Protein AF-A0A1J5S911-F1 (afdb_monomer_lite)

pLDDT: mean 72.94, std 22.31, range [30.03, 94.62]

Organism: NCBI:txid410659

Secondary structure (DSSP, 8-state):
--S------TTB-TTSSPBP-TT----HHHHHHHHHHHHHHHHHHHHHS--TT----HHHHHHHHHHHHTTTSPPP------------------------

Structure (mmCIF, N/CA/C/O backbone):
data_AF-A0A1J5S911-F1
#
_entry.id   AF-A0A1J5S911-F1
#
loop_
_atom_site.group_PDB
_atom_site.id
_atom_site.type_symbol
_atom_site.label_atom_id
_atom_site.label_alt_id
_atom_site.label_comp_id
_atom_site.label_asym_id
_atom_site.label_entity_id
_atom_site.label_seq_id
_atom_site.pdbx_PDB_ins_code
_atom_site.Cartn_x
_atom_site.Cartn_y
_atom_site.Cartn_z
_atom_site.occupancy
_atom_site.B_iso_or_equiv
_atom_site.auth_seq_id
_atom_site.auth_comp_id
_atom_site.auth_asym_id
_atom_site.auth_atom_id
_atom_site.pdbx_PDB_model_num
ATOM 1 N N . MET A 1 1 ? -32.330 18.635 7.154 1.00 39.34 1 MET A N 1
ATOM 2 C CA . MET A 1 1 ? -32.165 17.173 7.000 1.00 39.34 1 MET A CA 1
ATOM 3 C C . MET A 1 1 ? -31.195 16.938 5.849 1.00 39.34 1 MET A C 1
ATOM 5 O O . MET A 1 1 ? -31.532 17.288 4.724 1.00 39.34 1 MET A O 1
ATOM 9 N N . SER A 1 2 ? -29.969 16.483 6.135 1.00 47.09 2 SER A N 1
ATOM 10 C CA . SER A 1 2 ? -28.947 16.222 5.106 1.00 47.09 2 SER A CA 1
ATOM 11 C C . SER A 1 2 ? -29.377 15.040 4.231 1.00 47.09 2 SER A C 1
ATOM 13 O O . SER A 1 2 ? -29.787 14.012 4.761 1.00 47.09 2 SER A O 1
ATOM 15 N N . LYS A 1 3 ? -29.310 15.196 2.902 1.00 55.94 3 LYS A N 1
ATOM 16 C CA . LYS A 1 3 ? -29.704 14.175 1.910 1.00 55.94 3 LYS A CA 1
ATOM 17 C C . LYS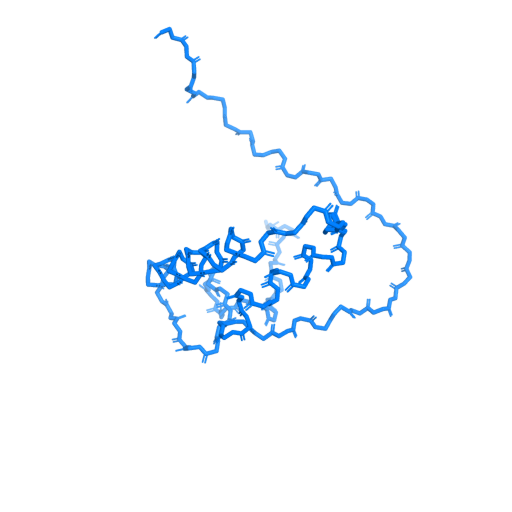 A 1 3 ? -28.665 13.062 1.714 1.00 55.94 3 LYS A C 1
ATOM 19 O O . LYS A 1 3 ? -28.903 12.153 0.928 1.00 55.94 3 LYS A O 1
ATOM 24 N N . TYR A 1 4 ? -27.546 13.129 2.428 1.00 58.78 4 TYR A N 1
ATOM 25 C CA . TYR A 1 4 ? -26.463 12.154 2.372 1.00 58.78 4 TYR A CA 1
ATOM 26 C C . TYR A 1 4 ? -26.381 11.443 3.722 1.00 58.78 4 TYR A C 1
ATOM 28 O O . TYR A 1 4 ? -25.621 11.843 4.600 1.00 58.78 4 TYR A O 1
ATOM 36 N N . GLN A 1 5 ? -27.229 10.435 3.918 1.00 52.03 5 GLN A N 1
ATOM 37 C CA . GLN A 1 5 ? -26.980 9.434 4.951 1.00 52.03 5 GLN A CA 1
ATOM 38 C C . GLN A 1 5 ? -26.041 8.407 4.326 1.00 52.03 5 GLN A C 1
ATOM 40 O O . GLN A 1 5 ? -26.405 7.767 3.341 1.00 52.03 5 GLN A O 1
ATOM 45 N N . PHE A 1 6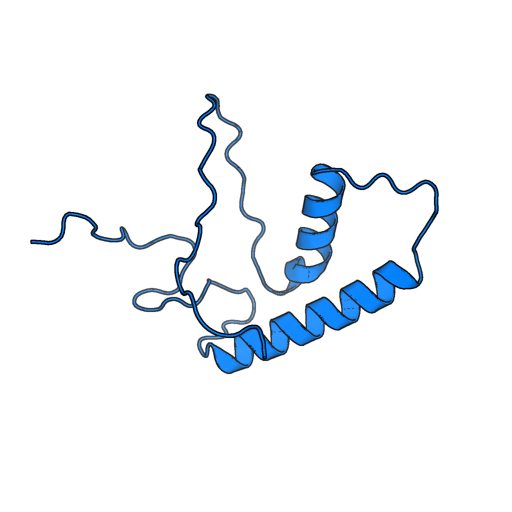 ? -24.821 8.294 4.853 1.00 54.19 6 PHE A N 1
ATOM 46 C CA . PHE A 1 6 ? -23.967 7.153 4.551 1.00 54.19 6 PHE A CA 1
ATOM 47 C C . PHE A 1 6 ? -24.700 5.915 5.069 1.00 54.19 6 PHE A C 1
ATOM 49 O O . PHE A 1 6 ? -24.752 5.680 6.273 1.00 54.19 6 PHE A O 1
ATOM 56 N N . THR A 1 7 ? -25.332 5.161 4.168 1.00 55.44 7 THR A N 1
ATOM 57 C CA . THR A 1 7 ? -25.682 3.762 4.429 1.00 55.44 7 THR A CA 1
ATOM 58 C C . THR A 1 7 ? -24.426 3.106 4.980 1.00 55.44 7 THR A C 1
ATOM 60 O O . THR A 1 7 ? -23.378 3.272 4.354 1.00 55.44 7 THR A O 1
ATOM 63 N N . GLU A 1 8 ? -24.519 2.440 6.137 1.00 56.59 8 GLU A N 1
ATOM 64 C CA . GLU A 1 8 ? -23.404 1.708 6.747 1.00 56.59 8 GLU A CA 1
ATOM 65 C C . GLU A 1 8 ? -22.658 0.947 5.653 1.00 56.59 8 GLU A C 1
ATOM 67 O O . GLU A 1 8 ? -23.172 0.006 5.051 1.00 56.59 8 GLU A O 1
ATOM 72 N N . SER A 1 9 ? -21.485 1.448 5.287 1.00 62.22 9 SER A N 1
ATOM 73 C CA . SER A 1 9 ? -20.751 0.896 4.165 1.00 62.22 9 SER A CA 1
ATOM 74 C C . SER A 1 9 ? -20.108 -0.395 4.636 1.00 62.22 9 SER A C 1
ATOM 76 O O . SER A 1 9 ? -19.407 -0.398 5.650 1.00 62.22 9 SER A O 1
ATOM 78 N N . ASP A 1 10 ? -20.242 -1.468 3.863 1.00 73.75 10 ASP A N 1
ATOM 79 C CA . ASP A 1 1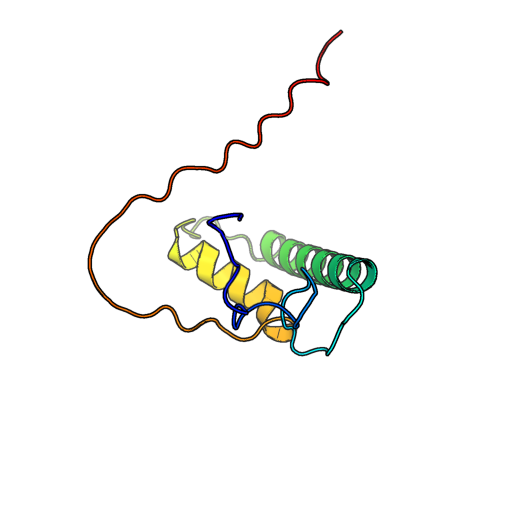0 ? -19.654 -2.766 4.206 1.00 73.75 10 ASP A CA 1
ATOM 80 C C . ASP A 1 10 ? -18.117 -2.748 4.318 1.00 73.75 10 ASP A C 1
ATOM 82 O O . ASP A 1 10 ? -17.525 -3.739 4.749 1.00 73.75 10 ASP A O 1
ATOM 86 N N . ILE A 1 11 ? -17.485 -1.627 3.961 1.00 79.44 11 ILE A N 1
ATOM 87 C CA . ILE A 1 11 ? -16.044 -1.418 3.839 1.00 79.44 11 ILE A CA 1
ATOM 88 C C . ILE A 1 11 ? -15.436 -0.764 5.093 1.00 79.44 11 ILE A C 1
ATOM 90 O O . ILE A 1 11 ? -14.275 -1.032 5.390 1.00 79.44 11 ILE A O 1
ATOM 94 N N . TYR A 1 12 ? -16.197 0.028 5.857 1.00 84.38 12 TYR A N 1
ATOM 95 C CA . TYR A 1 12 ? -15.718 0.730 7.060 1.00 84.38 12 TYR A CA 1
ATOM 96 C C . TYR A 1 12 ? -16.271 0.096 8.344 1.00 84.38 12 TYR A C 1
ATOM 98 O O . TYR A 1 12 ? -17.332 -0.534 8.338 1.00 84.38 12 TYR A O 1
ATOM 106 N N . LEU A 1 13 ? -15.531 0.214 9.447 1.00 81.88 13 LEU A N 1
ATOM 107 C CA . LEU A 1 13 ? -16.007 -0.158 10.777 1.00 81.88 13 LEU A CA 1
ATOM 108 C C . LEU A 1 13 ? -17.156 0.785 11.192 1.00 81.88 13 LEU A C 1
ATOM 110 O O . LEU A 1 13 ? -17.098 1.985 10.910 1.00 81.88 13 LEU A O 1
ATOM 114 N N . PRO A 1 14 ? -18.212 0.268 11.843 1.00 81.19 14 PRO A N 1
ATOM 115 C CA . PRO A 1 14 ? -19.418 1.041 12.128 1.00 81.19 14 PRO A CA 1
ATOM 116 C C . PRO A 1 14 ? -19.107 2.261 13.000 1.00 81.19 14 PRO A C 1
ATOM 118 O O . PRO A 1 14 ? -18.465 2.147 14.040 1.00 81.19 14 PRO A O 1
ATOM 121 N N . GLY A 1 15 ? -19.579 3.435 12.573 1.00 80.12 15 GLY A N 1
ATOM 122 C CA . GLY A 1 15 ? -19.377 4.691 13.302 1.00 80.12 15 GLY A CA 1
ATOM 123 C C . GLY A 1 15 ? -17.959 5.263 13.223 1.00 80.12 15 GLY A C 1
ATOM 124 O O . GLY A 1 15 ? -17.657 6.203 13.955 1.00 80.12 15 GLY A O 1
ATOM 125 N N . THR A 1 16 ? -17.102 4.728 12.349 1.00 81.06 16 THR A N 1
ATOM 126 C CA . THR A 1 16 ? -15.735 5.219 12.139 1.00 81.06 16 THR A CA 1
ATOM 127 C C . THR A 1 16 ? -15.426 5.361 10.651 1.00 81.06 16 THR A C 1
ATOM 129 O O . THR A 1 16 ? -16.033 4.690 9.818 1.00 81.06 16 THR A O 1
ATOM 132 N N . ASP A 1 17 ? -14.412 6.159 10.332 1.00 82.00 17 ASP A N 1
ATOM 133 C CA . ASP A 1 17 ? -13.846 6.250 8.980 1.00 82.00 17 ASP A CA 1
ATOM 134 C C . ASP A 1 17 ? -12.720 5.218 8.749 1.00 82.00 17 ASP A C 1
ATOM 136 O O . ASP A 1 17 ? -11.925 5.336 7.817 1.00 82.00 17 ASP A O 1
ATOM 140 N N . ILE A 1 18 ? -12.622 4.201 9.613 1.00 84.56 18 ILE A N 1
ATOM 141 C CA . ILE A 1 18 ? -11.542 3.211 9.592 1.00 84.56 18 ILE A CA 1
ATOM 142 C C . ILE A 1 18 ? -11.971 2.019 8.737 1.00 84.56 18 ILE A C 1
ATOM 144 O O . ILE A 1 18 ? -13.012 1.409 9.008 1.00 84.56 18 ILE A O 1
ATOM 148 N N . PRO A 1 19 ? -11.208 1.651 7.693 1.00 84.75 19 PRO A N 1
ATOM 149 C CA . PRO A 1 19 ? -11.555 0.520 6.851 1.00 84.75 19 PRO A CA 1
ATOM 150 C C . PRO A 1 19 ? -11.434 -0.791 7.627 1.00 84.75 19 PRO A C 1
ATOM 152 O O . PRO A 1 19 ? -10.506 -1.008 8.413 1.00 84.75 19 PRO A O 1
ATOM 155 N N . LYS A 1 20 ? -12.358 -1.712 7.348 1.00 85.69 20 LYS A N 1
ATOM 156 C CA . LYS A 1 20 ? -12.278 -3.082 7.847 1.00 85.69 20 LYS A CA 1
ATOM 157 C C . LYS A 1 20 ? -10.975 -3.705 7.359 1.00 85.69 20 LYS A C 1
ATOM 159 O O . LYS A 1 20 ? -10.688 -3.766 6.160 1.00 85.69 20 LYS A O 1
ATOM 164 N N . ASN A 1 21 ? -10.198 -4.198 8.306 1.00 86.94 21 ASN A N 1
ATOM 165 C CA . ASN A 1 21 ? -8.911 -4.823 8.063 1.00 86.94 21 ASN A CA 1
ATOM 166 C C . ASN A 1 21 ? -8.859 -6.192 8.756 1.00 86.94 21 ASN A C 1
ATOM 168 O O . ASN A 1 21 ? -9.596 -6.464 9.703 1.00 86.94 21 ASN A O 1
ATOM 172 N N . ARG A 1 22 ? -8.007 -7.080 8.243 1.00 88.25 22 ARG A N 1
ATOM 173 C CA . ARG A 1 22 ? -7.832 -8.460 8.722 1.00 88.25 22 ARG A CA 1
ATOM 174 C C . ARG A 1 22 ? -7.172 -8.531 10.098 1.00 88.25 22 ARG A C 1
ATOM 176 O O . ARG A 1 22 ? -7.295 -9.549 10.770 1.00 88.25 22 ARG A O 1
ATOM 183 N N . LEU A 1 23 ? -6.479 -7.467 10.495 1.00 86.69 23 LEU A N 1
ATOM 184 C CA . LEU A 1 23 ? -5.716 -7.384 11.738 1.00 86.69 23 LEU A CA 1
ATOM 185 C C . LEU A 1 23 ? -6.546 -6.864 12.922 1.00 86.69 23 LEU A C 1
ATOM 187 O O . LEU A 1 23 ? -6.048 -6.861 14.043 1.00 86.69 23 LEU A O 1
ATOM 191 N N . GLY A 1 24 ? -7.798 -6.449 12.696 1.00 87.38 24 GLY A N 1
ATOM 192 C CA . GLY A 1 24 ? -8.670 -5.913 13.745 1.00 87.38 24 GLY A CA 1
ATOM 193 C C . GLY A 1 24 ? -8.191 -4.575 14.318 1.00 87.38 24 GLY A C 1
ATOM 194 O O . GLY A 1 24 ? -8.442 -4.284 15.480 1.00 87.38 24 GLY A O 1
ATOM 195 N N . ILE A 1 25 ? -7.469 -3.776 13.530 1.00 88.44 25 ILE A N 1
ATOM 196 C CA . ILE A 1 25 ? -6.974 -2.460 13.937 1.00 88.44 25 ILE A CA 1
ATOM 197 C C . ILE A 1 25 ? -8.140 -1.470 13.943 1.00 88.44 25 ILE A C 1
ATOM 199 O O . ILE A 1 25 ? -8.774 -1.244 12.911 1.00 88.44 25 ILE A O 1
ATOM 203 N N . GLU A 1 26 ? -8.391 -0.868 15.101 1.00 88.62 26 GLU A N 1
ATOM 204 C CA . GLU A 1 26 ? -9.460 0.117 15.328 1.00 88.62 26 GLU A CA 1
ATOM 205 C C . GLU A 1 26 ? -8.915 1.535 15.552 1.00 88.62 26 GLU A C 1
ATOM 207 O O . GLU A 1 26 ? -9.680 2.467 15.785 1.00 88.62 26 GLU A O 1
ATOM 212 N N . THR A 1 27 ? -7.594 1.719 15.495 1.00 88.56 27 THR A N 1
ATOM 213 C CA . THR A 1 27 ? -6.941 3.021 15.653 1.00 88.56 27 THR A CA 1
ATOM 214 C C . THR A 1 27 ? -6.351 3.493 14.321 1.00 88.56 27 THR A C 1
ATOM 216 O O . THR A 1 27 ? -5.616 2.744 13.672 1.00 88.56 27 THR A O 1
ATOM 219 N N . PRO A 1 28 ? -6.645 4.733 13.889 1.00 88.44 28 PRO A N 1
ATOM 220 C CA . PRO A 1 28 ? -6.234 5.220 12.574 1.00 88.44 28 PRO A CA 1
ATOM 221 C C . PRO A 1 28 ? -4.712 5.370 12.460 1.00 88.44 28 PRO A C 1
ATOM 223 O O . PRO A 1 28 ? -4.155 5.037 11.415 1.00 88.44 28 PRO A O 1
ATOM 226 N N . ASP A 1 29 ? -4.047 5.801 13.535 1.00 91.00 29 ASP A N 1
ATOM 227 C CA . ASP A 1 29 ? -2.593 5.996 13.567 1.00 91.00 29 ASP A CA 1
ATOM 228 C C . ASP A 1 29 ? -1.851 4.672 13.350 1.00 91.00 29 ASP A C 1
ATOM 230 O O . ASP A 1 29 ? -1.000 4.564 12.470 1.00 91.00 29 ASP A O 1
ATOM 234 N N . LEU A 1 30 ? -2.247 3.625 14.083 1.00 90.94 30 LEU A N 1
ATOM 235 C CA . LEU A 1 30 ? -1.648 2.297 13.951 1.00 90.94 30 LEU A CA 1
ATOM 236 C C . LEU A 1 30 ? -1.899 1.708 12.560 1.00 90.94 30 LEU A C 1
ATOM 238 O O . LEU A 1 30 ? -1.022 1.059 11.994 1.00 90.94 30 LEU A O 1
ATOM 242 N N . LEU A 1 31 ? -3.089 1.936 11.997 1.00 91.00 31 LEU A N 1
ATOM 243 C CA . LEU A 1 31 ? -3.398 1.488 10.645 1.00 91.00 31 LEU A CA 1
ATOM 244 C C . LEU A 1 31 ? -2.456 2.145 9.625 1.00 91.00 31 LEU A C 1
ATOM 246 O O . LEU A 1 31 ? -1.873 1.438 8.807 1.00 91.00 31 LEU A O 1
ATOM 250 N N . HIS A 1 32 ? -2.248 3.460 9.726 1.00 90.19 32 HIS A N 1
ATOM 251 C CA . HIS A 1 32 ? -1.345 4.198 8.838 1.00 90.19 32 HIS A CA 1
ATOM 252 C C . HIS A 1 32 ? 0.111 3.738 8.977 1.00 90.19 32 HIS A C 1
ATOM 254 O O . HIS A 1 32 ? 0.816 3.607 7.977 1.00 90.19 32 HIS A O 1
ATOM 260 N N . GLU A 1 33 ? 0.573 3.460 10.198 1.00 94.31 33 GLU A N 1
ATOM 261 C CA . GLU A 1 33 ? 1.923 2.933 10.431 1.00 94.31 33 GLU A CA 1
ATOM 262 C C . GLU A 1 33 ? 2.127 1.567 9.757 1.00 94.31 33 GLU A C 1
ATOM 264 O O . GLU A 1 33 ? 3.146 1.327 9.094 1.00 94.31 33 GLU A O 1
ATOM 269 N N . VAL A 1 34 ? 1.142 0.674 9.881 1.00 93.31 34 VAL A N 1
ATOM 270 C CA . VAL A 1 34 ? 1.174 -0.648 9.245 1.00 93.31 34 VAL A CA 1
ATOM 271 C C . VAL A 1 34 ? 1.126 -0.519 7.721 1.00 93.31 34 VAL A C 1
ATOM 273 O O . VAL A 1 34 ? 1.932 -1.149 7.033 1.00 93.31 34 VAL A O 1
ATOM 276 N N . GLU A 1 35 ? 0.241 0.321 7.183 1.00 92.62 35 GLU A N 1
ATOM 277 C CA . GLU A 1 35 ? 0.144 0.590 5.744 1.00 92.62 35 GLU A CA 1
ATOM 278 C C . GLU A 1 35 ? 1.452 1.146 5.174 1.00 92.62 35 GLU A C 1
ATOM 280 O O . GLU A 1 35 ? 1.919 0.678 4.133 1.00 92.62 35 GLU A O 1
ATOM 285 N N . GLY A 1 36 ? 2.074 2.100 5.871 1.00 93.62 36 GLY A N 1
ATOM 286 C CA . GLY A 1 36 ? 3.365 2.666 5.488 1.00 93.62 36 GLY A CA 1
ATOM 287 C C . GLY A 1 36 ? 4.477 1.617 5.481 1.00 93.62 36 GLY A C 1
ATOM 288 O O . GLY A 1 36 ? 5.272 1.557 4.542 1.00 93.62 36 GLY A O 1
ATOM 289 N N . THR A 1 37 ? 4.491 0.732 6.480 1.00 94.62 37 THR A N 1
ATOM 290 C CA . THR A 1 37 ? 5.467 -0.364 6.563 1.00 94.62 37 THR A CA 1
ATOM 291 C C . THR A 1 37 ? 5.311 -1.344 5.398 1.00 94.62 37 THR A C 1
ATOM 293 O O . THR A 1 37 ? 6.302 -1.710 4.760 1.00 94.62 37 THR A O 1
ATOM 296 N N . LEU A 1 38 ? 4.076 -1.748 5.085 1.00 93.50 38 LEU A N 1
ATOM 297 C CA . LEU A 1 38 ? 3.784 -2.636 3.954 1.00 93.50 38 LEU A CA 1
ATOM 298 C C . LEU A 1 38 ? 4.192 -1.998 2.625 1.00 93.50 38 LEU A C 1
ATOM 300 O O . LEU A 1 38 ? 4.845 -2.645 1.805 1.00 93.50 38 LEU A O 1
ATOM 304 N N . LEU A 1 39 ? 3.878 -0.715 2.438 1.00 93.75 39 LEU A N 1
ATOM 305 C CA . LEU A 1 39 ? 4.244 0.023 1.235 1.00 93.75 39 LEU A CA 1
ATOM 306 C C . LEU A 1 39 ? 5.765 0.101 1.060 1.00 93.75 39 LEU A C 1
ATOM 308 O O . LEU A 1 39 ? 6.272 -0.121 -0.038 1.00 93.75 39 LEU A O 1
ATOM 312 N N . GLN A 1 40 ? 6.510 0.362 2.136 1.00 94.50 40 GLN A N 1
ATOM 313 C CA . GLN A 1 40 ? 7.971 0.412 2.091 1.00 94.50 40 GLN A CA 1
ATOM 314 C C . GLN A 1 40 ? 8.583 -0.951 1.728 1.00 94.50 40 GLN A C 1
ATOM 316 O O . GLN A 1 40 ? 9.524 -1.026 0.929 1.00 94.50 40 GLN A O 1
ATOM 321 N N . GLN A 1 41 ? 8.041 -2.039 2.278 1.00 93.06 41 GLN A N 1
ATOM 322 C CA . GLN A 1 41 ? 8.467 -3.400 1.943 1.00 93.06 41 GLN A CA 1
ATOM 323 C C . GLN A 1 41 ? 8.169 -3.744 0.481 1.00 93.06 41 GLN A C 1
ATOM 325 O O . GLN A 1 41 ? 9.043 -4.263 -0.216 1.00 93.06 41 GLN A O 1
ATOM 330 N N . ALA A 1 42 ? 6.967 -3.425 0.001 1.00 92.06 42 ALA A N 1
ATOM 331 C CA . ALA A 1 42 ? 6.574 -3.652 -1.384 1.00 92.06 42 ALA A CA 1
ATOM 332 C C . ALA A 1 42 ? 7.427 -2.832 -2.356 1.00 92.06 42 ALA A C 1
ATOM 334 O O . ALA A 1 42 ? 7.913 -3.374 -3.344 1.00 92.06 42 ALA A O 1
ATOM 335 N N . TYR A 1 43 ? 7.694 -1.563 -2.039 1.00 92.12 43 TYR A N 1
ATOM 336 C CA . TYR A 1 43 ? 8.581 -0.720 -2.836 1.00 92.12 43 TYR A CA 1
ATOM 337 C C . TYR A 1 43 ? 9.994 -1.303 -2.920 1.00 92.12 43 TYR A C 1
ATOM 339 O O . TYR A 1 43 ? 10.577 -1.351 -4.000 1.00 92.12 43 TYR A O 1
ATOM 347 N N . THR A 1 44 ? 10.525 -1.804 -1.801 1.00 93.19 44 THR A N 1
ATOM 348 C CA . THR A 1 44 ? 11.848 -2.445 -1.769 1.00 93.19 44 THR A CA 1
ATOM 349 C C . THR A 1 44 ? 11.902 -3.663 -2.694 1.00 93.19 44 THR A C 1
ATOM 351 O O . THR A 1 44 ? 12.865 -3.809 -3.438 1.00 93.19 44 THR A O 1
ATOM 354 N N . ARG A 1 45 ? 10.859 -4.505 -2.704 1.00 89.81 45 ARG A N 1
ATOM 355 C CA . ARG A 1 45 ? 10.764 -5.643 -3.638 1.00 89.81 45 ARG A CA 1
ATOM 356 C C . ARG A 1 45 ? 10.641 -5.179 -5.087 1.00 89.81 45 ARG A C 1
ATOM 358 O O . ARG A 1 45 ? 11.348 -5.674 -5.959 1.00 89.81 45 ARG A O 1
ATOM 365 N N . PHE A 1 46 ? 9.797 -4.178 -5.327 1.00 88.56 46 PHE A N 1
ATOM 366 C CA . PHE A 1 46 ? 9.556 -3.628 -6.656 1.00 88.56 46 PHE A CA 1
ATOM 367 C C . PHE A 1 46 ? 10.840 -3.109 -7.310 1.00 88.56 46 PHE A C 1
ATOM 369 O O . PHE A 1 46 ? 11.099 -3.428 -8.464 1.00 88.56 46 PHE A O 1
ATOM 376 N N . ILE A 1 47 ? 11.674 -2.357 -6.585 1.00 90.81 47 ILE A N 1
ATOM 377 C CA . ILE A 1 47 ? 12.931 -1.846 -7.155 1.00 90.81 47 ILE A CA 1
ATOM 378 C C . ILE A 1 47 ? 13.963 -2.952 -7.409 1.00 90.81 47 ILE A C 1
ATOM 380 O O . ILE A 1 47 ? 14.778 -2.811 -8.316 1.00 90.81 47 ILE A O 1
ATOM 384 N N . THR A 1 48 ? 13.952 -4.038 -6.628 1.00 90.25 48 THR A N 1
ATOM 385 C CA . THR A 1 48 ? 14.890 -5.159 -6.810 1.00 90.25 48 THR A CA 1
ATOM 386 C C . THR A 1 48 ? 14.494 -6.083 -7.954 1.00 90.25 48 THR A C 1
ATOM 388 O O . THR A 1 48 ? 15.360 -6.702 -8.563 1.00 90.25 48 THR A O 1
ATOM 391 N N . GLU A 1 49 ? 13.198 -6.172 -8.241 1.00 86.88 49 GLU A N 1
ATOM 392 C CA . GLU A 1 49 ? 12.622 -7.041 -9.273 1.00 86.88 49 GLU A CA 1
ATOM 393 C C . GLU A 1 49 ? 12.269 -6.263 -10.552 1.00 86.88 49 GLU A C 1
ATOM 395 O O . GLU A 1 49 ? 11.641 -6.804 -11.460 1.00 86.88 49 GLU A O 1
ATOM 400 N N . LEU A 1 50 ? 12.659 -4.984 -10.626 1.00 87.75 50 LEU A N 1
ATOM 401 C CA . LEU A 1 50 ? 12.323 -4.097 -11.731 1.00 87.75 50 LEU A CA 1
ATOM 402 C C . LEU A 1 50 ? 12.957 -4.596 -13.034 1.00 87.75 50 LEU A C 1
ATOM 404 O O . LEU A 1 50 ? 14.175 -4.545 -13.209 1.00 87.75 50 LEU A O 1
ATOM 408 N N . ASP A 1 51 ? 12.110 -5.027 -13.965 1.00 88.31 51 ASP A N 1
ATOM 409 C CA . ASP A 1 51 ? 12.523 -5.547 -15.264 1.00 88.31 51 ASP A CA 1
ATOM 410 C C . ASP A 1 51 ? 12.040 -4.623 -16.405 1.00 88.31 51 ASP A C 1
ATOM 412 O O . ASP A 1 51 ? 10.909 -4.128 -16.371 1.00 88.31 51 ASP A O 1
ATOM 416 N N . PRO A 1 52 ? 12.868 -4.358 -17.434 1.00 87.62 52 PRO A N 1
ATOM 417 C CA . PRO A 1 52 ? 12.507 -3.472 -18.543 1.00 87.62 52 PRO A CA 1
ATOM 418 C C . PRO A 1 52 ? 11.372 -3.998 -19.441 1.00 87.62 52 PRO A C 1
ATOM 420 O O . PRO A 1 52 ? 10.846 -3.235 -20.250 1.00 87.62 52 PRO A O 1
ATOM 423 N N . SER A 1 53 ? 10.987 -5.270 -19.324 1.00 90.00 53 SER A N 1
ATOM 424 C CA . SER A 1 53 ? 9.815 -5.854 -19.990 1.00 90.00 53 SER A CA 1
ATOM 425 C C . SER A 1 53 ? 8.504 -5.642 -19.224 1.00 90.00 53 SER A C 1
ATOM 427 O O . SER A 1 53 ? 7.436 -5.977 -19.740 1.00 90.00 53 SER A O 1
ATOM 429 N N . VAL A 1 54 ? 8.553 -5.075 -18.011 1.00 87.38 54 VAL A N 1
ATOM 430 C CA . VAL A 1 54 ? 7.350 -4.785 -17.224 1.00 87.38 54 VAL A CA 1
ATOM 431 C C . VAL A 1 54 ? 6.520 -3.714 -17.924 1.00 87.38 54 VAL A C 1
ATOM 433 O O . VAL A 1 54 ? 6.963 -2.590 -18.164 1.00 87.38 54 VAL A O 1
ATOM 436 N N . HIS A 1 55 ? 5.268 -4.059 -18.211 1.00 90.06 55 HIS A N 1
ATOM 437 C CA . HIS A 1 55 ? 4.279 -3.134 -18.737 1.00 90.06 55 HIS A CA 1
ATOM 438 C C . HIS A 1 55 ? 3.426 -2.576 -17.597 1.00 90.06 55 HIS A C 1
ATOM 440 O O . HIS A 1 55 ? 2.669 -3.300 -16.954 1.00 90.06 55 HIS A O 1
ATOM 446 N N . PHE A 1 56 ? 3.530 -1.269 -17.368 1.00 90.25 56 PHE A N 1
ATOM 447 C CA . PHE A 1 56 ? 2.734 -0.560 -16.368 1.00 90.25 56 PHE A CA 1
ATOM 448 C C . PHE A 1 56 ? 1.319 -0.291 -16.893 1.00 90.25 56 PHE A C 1
ATOM 450 O O . PHE A 1 56 ? 1.037 0.779 -17.434 1.00 90.25 56 PHE A O 1
ATOM 457 N N . ASP A 1 57 ? 0.432 -1.274 -16.755 1.00 92.19 57 ASP A N 1
ATOM 458 C CA . ASP A 1 57 ? -0.986 -1.165 -17.097 1.00 92.19 57 ASP A CA 1
ATOM 459 C C . ASP A 1 57 ? -1.895 -1.237 -15.856 1.00 92.19 57 ASP A C 1
ATOM 461 O O . ASP A 1 57 ? -1.453 -1.452 -14.726 1.00 92.19 57 ASP A O 1
ATOM 465 N N . GLU A 1 58 ? -3.201 -1.041 -16.051 1.00 93.00 58 GLU A N 1
ATOM 466 C CA . GLU A 1 58 ? -4.182 -1.079 -14.960 1.00 93.00 58 GLU A CA 1
ATOM 467 C C . GLU A 1 58 ? -4.186 -2.424 -14.212 1.00 93.00 58 GLU A C 1
ATOM 469 O O . GLU A 1 58 ? -4.370 -2.461 -12.993 1.00 93.00 58 GLU A O 1
ATOM 474 N N . ASN A 1 59 ? -3.971 -3.532 -14.925 1.00 91.25 59 ASN A N 1
ATOM 475 C CA . ASN A 1 59 ? -3.954 -4.865 -14.329 1.00 91.25 59 ASN A CA 1
ATOM 476 C C . ASN A 1 59 ? -2.727 -5.046 -13.435 1.00 91.25 59 ASN A C 1
ATOM 478 O O . ASN A 1 59 ? -2.853 -5.580 -12.333 1.00 91.25 59 ASN A O 1
ATOM 482 N N . TYR A 1 60 ? -1.573 -4.549 -13.878 1.00 89.44 60 TYR A N 1
ATOM 483 C CA . TYR A 1 60 ? -0.338 -4.521 -13.117 1.00 89.44 60 TYR A CA 1
ATOM 484 C C . TYR A 1 60 ? -0.510 -3.710 -11.833 1.00 89.44 60 TYR A C 1
ATOM 486 O O . TYR A 1 60 ? -0.203 -4.208 -10.754 1.00 89.44 60 TYR A O 1
ATOM 494 N N . PHE A 1 61 ? -1.088 -2.506 -11.904 1.00 89.50 61 PHE A N 1
ATOM 495 C CA . PHE A 1 61 ? -1.335 -1.698 -10.704 1.00 89.50 61 PHE A CA 1
ATOM 496 C C . PHE A 1 61 ? -2.313 -2.367 -9.730 1.00 89.50 61 PHE A C 1
ATOM 498 O O . PHE A 1 61 ? -2.091 -2.336 -8.519 1.00 89.50 61 PHE A O 1
ATOM 505 N N . LYS A 1 62 ? -3.369 -3.019 -10.234 1.00 90.44 62 LYS A N 1
ATOM 506 C CA . LYS A 1 62 ? -4.300 -3.800 -9.401 1.00 90.44 62 LYS A CA 1
ATOM 507 C C . LYS A 1 62 ? -3.609 -4.981 -8.720 1.00 90.44 62 LYS A C 1
ATOM 509 O O . LYS A 1 62 ? -3.871 -5.229 -7.544 1.00 90.44 62 LYS A O 1
ATOM 514 N N . ALA A 1 63 ? -2.743 -5.694 -9.440 1.00 90.12 63 ALA A N 1
ATOM 515 C CA . ALA A 1 63 ? -1.957 -6.794 -8.892 1.00 90.12 63 ALA A CA 1
ATOM 516 C C . ALA A 1 63 ? -0.968 -6.290 -7.834 1.00 90.12 63 ALA A C 1
ATOM 518 O O . ALA A 1 63 ? -0.990 -6.783 -6.713 1.00 90.12 63 ALA A O 1
ATOM 519 N N . LEU A 1 64 ? -0.211 -5.233 -8.134 1.00 90.75 64 LEU A N 1
ATOM 520 C CA . LEU A 1 64 ? 0.741 -4.617 -7.211 1.00 90.75 64 LEU A CA 1
ATOM 521 C C . LEU A 1 64 ? 0.062 -4.150 -5.915 1.00 90.75 64 LEU A C 1
ATOM 523 O O . LEU A 1 64 ? 0.544 -4.431 -4.819 1.00 90.75 64 LEU A O 1
ATOM 527 N N . HIS A 1 65 ? -1.085 -3.472 -6.028 1.00 89.81 65 HIS A N 1
ATOM 528 C CA . HIS A 1 65 ? -1.866 -3.047 -4.868 1.00 89.81 65 HIS A CA 1
ATOM 529 C C . HIS A 1 65 ? -2.364 -4.246 -4.056 1.00 89.81 65 HIS A C 1
ATOM 531 O O . HIS A 1 65 ? -2.270 -4.245 -2.828 1.00 89.81 65 HIS A O 1
ATOM 537 N N . ARG A 1 66 ? -2.901 -5.276 -4.726 1.00 90.19 66 ARG A N 1
ATOM 538 C CA . ARG A 1 66 ? -3.339 -6.505 -4.059 1.00 90.19 66 ARG A CA 1
ATOM 539 C C . ARG A 1 66 ? -2.178 -7.126 -3.296 1.00 90.19 66 ARG A C 1
ATOM 541 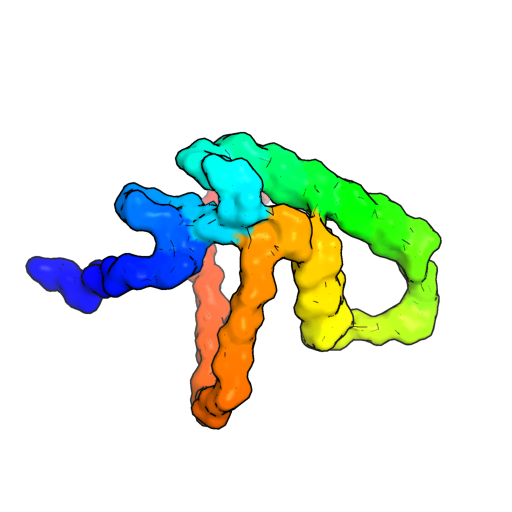O O . ARG A 1 66 ? -2.317 -7.340 -2.105 1.00 90.19 66 ARG A O 1
ATOM 548 N N . ASP A 1 67 ? -1.050 -7.361 -3.947 1.00 90.12 67 ASP A N 1
ATOM 549 C CA . ASP A 1 67 ? 0.083 -8.071 -3.355 1.00 90.12 67 ASP A CA 1
ATOM 550 C C . ASP A 1 67 ? 0.704 -7.278 -2.184 1.00 90.12 67 ASP A C 1
ATOM 552 O O . ASP A 1 67 ? 1.184 -7.869 -1.217 1.00 90.12 67 ASP A O 1
ATOM 556 N N . THR A 1 68 ? 0.627 -5.941 -2.219 1.00 92.00 68 THR A N 1
ATOM 557 C CA . THR A 1 68 ? 1.076 -5.061 -1.123 1.00 92.00 68 THR A CA 1
ATOM 558 C C . THR A 1 68 ? 0.176 -5.158 0.112 1.00 92.00 68 THR A C 1
ATOM 560 O O . THR A 1 68 ? 0.671 -5.230 1.236 1.00 92.00 68 THR A O 1
ATOM 563 N N . TYR A 1 69 ? -1.147 -5.165 -0.080 1.00 91.00 69 TYR A N 1
ATOM 564 C CA . TYR A 1 69 ? -2.123 -5.027 1.009 1.00 91.00 69 TYR A CA 1
ATOM 565 C C . TYR A 1 69 ? -2.969 -6.279 1.268 1.00 91.00 69 TYR A C 1
ATOM 567 O O . TYR A 1 69 ? -3.897 -6.234 2.076 1.00 91.00 69 TYR A O 1
ATOM 575 N N . GLU A 1 70 ? -2.668 -7.411 0.629 1.00 89.19 70 GLU A N 1
ATOM 576 C CA . GLU A 1 70 ? -3.411 -8.667 0.790 1.00 89.19 70 GLU A CA 1
ATOM 577 C C . GLU A 1 70 ? -3.441 -9.128 2.252 1.00 89.19 70 GLU A C 1
ATOM 579 O O . GLU A 1 70 ? -4.439 -9.675 2.721 1.00 89.19 70 GLU A O 1
ATOM 584 N N . SER A 1 71 ? -2.373 -8.883 3.009 1.00 86.38 71 SER A N 1
ATOM 585 C CA . SER A 1 71 ? -2.316 -9.204 4.438 1.00 86.38 71 SER A CA 1
ATOM 586 C C . SER A 1 71 ? -3.238 -8.321 5.288 1.00 86.38 71 SER A C 1
ATOM 588 O O . SER A 1 71 ? -3.708 -8.771 6.333 1.00 86.38 71 SER A O 1
ATOM 590 N N . LEU A 1 72 ? -3.532 -7.096 4.838 1.00 88.44 72 LEU A N 1
ATOM 591 C CA . LEU A 1 72 ? -4.267 -6.088 5.599 1.00 88.44 72 LEU A CA 1
ATOM 592 C C . LEU A 1 72 ? -5.753 -6.036 5.234 1.00 88.44 72 LEU A C 1
ATOM 594 O O . LEU A 1 72 ? -6.597 -5.962 6.126 1.00 88.44 72 LEU A O 1
ATOM 598 N N . HIS A 1 73 ? -6.102 -6.120 3.951 1.00 84.31 73 HIS A N 1
ATOM 599 C CA . HIS A 1 73 ? -7.482 -5.988 3.484 1.00 84.31 73 HIS A CA 1
ATOM 600 C C . HIS A 1 73 ? -8.005 -7.269 2.844 1.00 84.31 73 HIS A C 1
ATOM 602 O O . HIS A 1 73 ? -7.287 -8.035 2.204 1.00 84.31 73 HIS A O 1
ATOM 608 N N . ASN A 1 74 ? -9.313 -7.494 2.980 1.00 76.19 74 ASN A N 1
ATOM 609 C CA . ASN A 1 74 ? -9.975 -8.528 2.198 1.00 76.19 74 ASN A CA 1
ATOM 610 C C . ASN A 1 74 ? -10.067 -8.104 0.725 1.00 76.19 74 ASN A C 1
ATOM 612 O O . ASN A 1 74 ? -10.380 -6.943 0.449 1.00 76.19 74 ASN A O 1
ATOM 616 N N . PRO A 1 75 ? -9.861 -9.036 -0.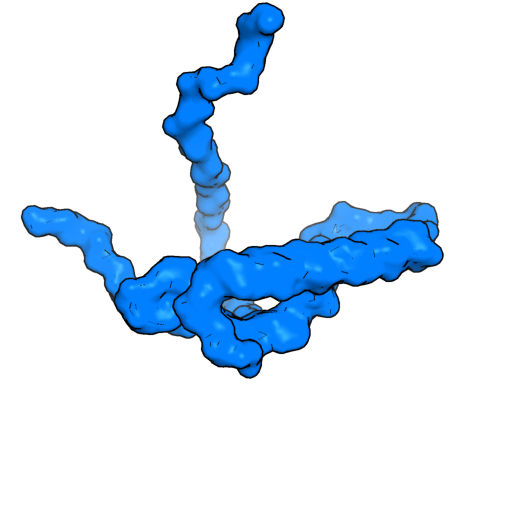226 1.00 63.84 75 PRO A N 1
ATOM 617 C CA . PRO A 1 75 ? -10.034 -8.743 -1.638 1.00 63.84 75 PRO A CA 1
ATOM 618 C C . PRO A 1 75 ? -11.478 -8.308 -1.879 1.00 63.84 75 PRO A C 1
ATOM 620 O O . PRO A 1 75 ? -12.427 -9.062 -1.642 1.00 63.84 75 PRO A O 1
ATOM 623 N N . GLN A 1 76 ? -11.643 -7.073 -2.342 1.00 56.84 76 GLN A N 1
ATOM 624 C CA . GLN A 1 76 ? -12.948 -6.585 -2.750 1.00 56.84 76 GLN A CA 1
ATOM 625 C C . GLN A 1 76 ? -13.348 -7.311 -4.030 1.00 56.84 76 GLN A C 1
ATOM 627 O O . GLN A 1 76 ? -12.653 -7.249 -5.044 1.00 56.84 76 GLN A O 1
ATOM 632 N N . LYS A 1 77 ? -14.472 -8.031 -3.991 1.00 44.88 77 LYS A N 1
ATOM 633 C CA . LYS A 1 77 ? -15.050 -8.604 -5.205 1.00 44.88 77 LYS A CA 1
ATOM 634 C C . LYS A 1 77 ? -15.571 -7.449 -6.052 1.00 44.88 77 LYS A C 1
ATOM 636 O O . LYS A 1 77 ? -16.627 -6.896 -5.749 1.00 44.88 77 LYS A O 1
ATOM 641 N N . SER A 1 78 ? -14.848 -7.089 -7.109 1.00 46.53 78 SER A N 1
ATOM 642 C CA . SER A 1 78 ? -15.407 -6.226 -8.143 1.00 46.53 78 SER A CA 1
ATOM 643 C C . SER A 1 78 ? -16.603 -6.960 -8.746 1.00 46.53 78 SER A C 1
ATOM 645 O O . SER A 1 78 ? -16.487 -8.072 -9.268 1.00 46.53 78 SER A O 1
ATOM 647 N N . LYS A 1 79 ? -17.802 -6.386 -8.618 1.00 41.72 79 LYS A N 1
ATOM 648 C CA . LYS A 1 79 ? -18.948 -6.905 -9.358 1.00 41.72 79 LYS A CA 1
ATOM 649 C C . LYS A 1 79 ? -18.667 -6.669 -10.840 1.00 41.72 79 LYS A C 1
ATOM 651 O O . LYS A 1 79 ? -18.665 -5.532 -11.297 1.00 41.72 79 LYS A O 1
ATOM 656 N N . ALA A 1 80 ? -18.418 -7.744 -11.582 1.00 46.25 80 ALA A N 1
ATOM 657 C CA . ALA A 1 80 ? -18.500 -7.716 -13.032 1.00 46.25 80 ALA A CA 1
ATOM 658 C C . ALA A 1 80 ? -19.957 -7.397 -13.403 1.00 46.25 80 ALA A C 1
ATOM 660 O O . ALA A 1 80 ? -20.847 -8.219 -13.191 1.00 46.25 80 ALA A O 1
ATOM 661 N N . GLY A 1 81 ? -20.216 -6.180 -13.880 1.00 37.47 81 GLY A N 1
ATOM 662 C CA . GLY A 1 81 ? -21.569 -5.751 -14.217 1.00 37.47 81 GLY A CA 1
ATOM 663 C C . GLY A 1 81 ? -21.635 -4.331 -14.766 1.00 37.47 81 GLY A C 1
ATOM 664 O O . GLY A 1 81 ? -21.871 -3.409 -14.004 1.00 37.47 81 GLY A O 1
ATOM 665 N N . GLY A 1 82 ? -21.425 -4.216 -16.082 1.00 40.16 82 GLY A N 1
ATOM 666 C CA . GLY A 1 82 ? -22.154 -3.353 -17.024 1.00 40.16 82 GLY A CA 1
ATOM 667 C C . GLY A 1 82 ? -22.360 -1.862 -16.725 1.00 40.16 82 GLY A C 1
ATOM 668 O O . GLY A 1 82 ? -23.071 -1.494 -15.801 1.00 40.16 82 GLY A O 1
ATOM 669 N N . GLY A 1 83 ? -21.914 -1.031 -17.672 1.00 34.97 83 GLY A N 1
ATOM 670 C CA . GLY A 1 83 ? -22.427 0.327 -17.876 1.00 34.97 83 GLY A CA 1
ATOM 671 C C . GLY A 1 83 ? -21.489 1.401 -17.347 1.00 34.97 83 GLY A C 1
ATOM 672 O O . GLY A 1 83 ? -21.361 1.591 -16.145 1.00 34.97 83 GLY A O 1
ATOM 673 N N . GLY A 1 84 ? -20.811 2.086 -18.268 1.00 43.84 84 GLY A N 1
ATOM 674 C CA . GLY A 1 84 ? -19.883 3.156 -17.941 1.00 43.84 84 GLY A CA 1
ATOM 675 C C . GLY A 1 84 ? -20.559 4.340 -17.258 1.00 43.84 84 GLY A C 1
ATOM 676 O O . GLY A 1 84 ? -21.573 4.841 -17.727 1.00 43.84 84 GLY A O 1
ATOM 677 N N . GLU A 1 85 ? -19.910 4.844 -16.217 1.00 33.00 85 GLU A N 1
ATOM 678 C CA . GLU A 1 85 ? -19.960 6.252 -15.859 1.00 33.00 85 GLU A CA 1
ATOM 679 C C . GLU A 1 85 ? -18.587 6.629 -15.299 1.00 33.00 85 GLU A C 1
ATOM 681 O O . GLU A 1 85 ? -18.071 6.023 -14.360 1.00 33.00 85 GLU A O 1
ATOM 686 N N . VAL A 1 86 ? -17.939 7.576 -15.971 1.00 40.66 86 VAL A N 1
ATOM 687 C CA . VAL A 1 86 ? -16.589 8.046 -15.667 1.00 40.66 86 VAL A CA 1
ATOM 688 C C . VAL A 1 86 ? -16.671 8.880 -14.387 1.00 40.66 86 VAL A C 1
ATOM 690 O O . VAL A 1 86 ? -17.091 10.038 -14.421 1.00 40.66 86 VAL A O 1
ATOM 693 N N . MET A 1 87 ? -16.316 8.292 -13.242 1.00 33.81 87 MET A N 1
ATOM 694 C CA . MET A 1 87 ? -16.306 8.999 -11.961 1.00 33.81 87 MET A CA 1
ATOM 695 C C . MET A 1 87 ? -15.183 10.044 -11.970 1.00 33.81 87 MET A C 1
ATOM 697 O O . MET A 1 87 ? -13.997 9.731 -12.077 1.00 33.81 87 MET A O 1
ATOM 701 N N . ARG A 1 88 ? -15.596 11.310 -11.892 1.00 34.75 88 ARG A N 1
ATOM 702 C CA . ARG A 1 88 ? -14.748 12.502 -11.838 1.00 34.75 88 ARG A CA 1
ATOM 703 C C . ARG A 1 88 ? -13.762 12.439 -10.672 1.00 34.75 88 ARG A C 1
ATOM 705 O O . ARG A 1 88 ? -14.138 12.115 -9.550 1.00 34.75 88 ARG A O 1
ATOM 712 N N . MET A 1 89 ? -12.530 12.861 -10.958 1.00 30.55 89 MET A N 1
ATOM 713 C CA . MET A 1 89 ? -11.501 13.222 -9.984 1.00 30.55 89 MET A CA 1
ATOM 714 C C . MET A 1 89 ? -12.099 14.083 -8.864 1.00 30.55 89 MET A C 1
ATOM 716 O O . MET A 1 89 ? -12.618 15.173 -9.118 1.00 30.55 89 MET A O 1
ATOM 720 N N . CYS A 1 90 ? -11.976 13.619 -7.621 1.00 30.03 90 CYS A N 1
ATOM 721 C CA . CYS A 1 90 ? -12.067 14.481 -6.451 1.00 30.03 90 CYS A CA 1
ATOM 722 C C . CYS A 1 90 ? -10.872 15.441 -6.476 1.00 30.03 90 CYS A C 1
ATOM 724 O O . CYS A 1 90 ? -9.807 15.152 -5.942 1.00 30.03 90 CYS A O 1
ATOM 726 N N . ALA A 1 91 ? -11.055 16.588 -7.126 1.00 39.25 91 ALA A N 1
ATOM 727 C CA . ALA A 1 91 ? -10.240 17.764 -6.889 1.00 39.25 91 ALA A CA 1
ATOM 728 C C . ALA A 1 91 ? -10.550 18.263 -5.470 1.00 39.25 91 ALA A C 1
ATOM 730 O O . ALA A 1 91 ? -11.543 18.960 -5.245 1.00 39.25 91 ALA A O 1
ATOM 731 N N . THR A 1 92 ? -9.725 17.882 -4.495 1.00 39.66 92 THR A N 1
ATOM 732 C CA . THR A 1 92 ? -9.707 18.548 -3.195 1.00 39.66 92 THR A CA 1
ATOM 733 C C . THR A 1 92 ? -9.211 19.973 -3.408 1.00 39.66 92 THR A C 1
ATOM 735 O O . THR A 1 92 ? -8.065 20.253 -3.751 1.00 39.66 92 THR A O 1
ATOM 738 N N . LYS A 1 93 ? -10.151 20.901 -3.269 1.00 42.09 93 LYS A N 1
ATOM 739 C CA . LYS A 1 93 ? -9.924 22.335 -3.293 1.00 42.09 93 LYS A CA 1
ATOM 740 C C . LYS A 1 93 ? -9.395 22.757 -1.922 1.00 42.09 93 LYS A C 1
ATOM 742 O O . LYS A 1 93 ? -10.190 23.059 -1.039 1.00 42.09 93 LYS A O 1
ATOM 747 N N . THR A 1 94 ? -8.076 22.854 -1.787 1.00 38.78 94 THR A N 1
ATOM 748 C CA . THR A 1 94 ? -7.454 23.765 -0.815 1.00 38.78 94 THR A CA 1
ATOM 749 C C . THR A 1 94 ? -6.282 24.474 -1.495 1.00 38.78 94 THR A C 1
ATOM 751 O O . THR A 1 94 ? -5.294 23.825 -1.831 1.00 38.78 94 THR A O 1
ATOM 754 N N . PRO A 1 95 ? -6.375 25.790 -1.756 1.00 49.09 95 PRO A N 1
ATOM 755 C CA .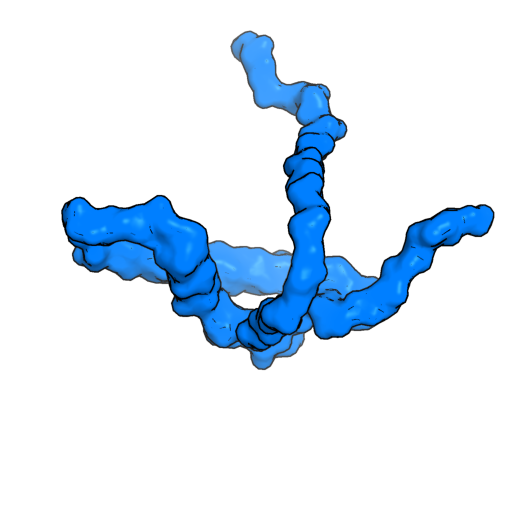 PRO A 1 95 ? -5.256 26.582 -2.234 1.00 49.09 95 PRO A CA 1
ATOM 756 C C . PRO A 1 95 ? -4.530 27.172 -1.023 1.00 49.09 95 PRO A C 1
ATOM 758 O O . PRO A 1 95 ? -5.138 27.945 -0.292 1.00 49.09 95 PRO A O 1
ATOM 761 N N . ALA A 1 96 ? -3.270 26.797 -0.807 1.00 43.72 96 ALA A N 1
ATOM 762 C CA . ALA A 1 96 ? -2.221 27.617 -0.179 1.00 43.72 96 ALA A CA 1
ATOM 763 C C . ALA A 1 96 ? -1.119 26.713 0.381 1.00 43.72 96 ALA A C 1
ATOM 765 O O . ALA A 1 96 ? -1.212 26.249 1.511 1.00 43.72 96 ALA A O 1
ATOM 766 N N . CYS A 1 97 ? -0.082 26.470 -0.417 1.00 31.67 97 CYS A N 1
ATOM 767 C CA . CYS A 1 97 ? 1.306 26.722 -0.020 1.00 31.67 97 CYS A CA 1
ATOM 768 C C . CYS A 1 97 ? 2.218 26.297 -1.170 1.00 31.67 97 CYS A C 1
ATOM 770 O O . CYS A 1 97 ? 2.650 25.153 -1.254 1.00 31.67 97 CYS A O 1
ATOM 772 N N . CYS A 1 98 ? 2.489 27.228 -2.080 1.00 31.48 98 CYS A N 1
ATOM 773 C CA . CYS A 1 98 ? 3.714 27.204 -2.861 1.00 31.48 98 CYS A CA 1
ATOM 774 C C . CYS A 1 98 ? 4.036 28.641 -3.288 1.00 31.48 98 CYS A C 1
ATOM 776 O O . CYS A 1 98 ? 3.177 29.301 -3.871 1.00 31.48 98 CYS A O 1
ATOM 778 N N . LEU A 1 99 ? 5.286 29.038 -3.029 1.00 34.78 99 LEU A N 1
ATOM 779 C CA . LEU A 1 99 ? 6.054 30.129 -3.646 1.00 34.78 99 LEU A CA 1
ATOM 780 C C . LEU A 1 99 ? 5.840 31.544 -3.079 1.00 34.78 99 LEU A C 1
ATOM 782 O O . LEU A 1 99 ? 4.943 32.268 -3.503 1.00 34.78 99 LEU A O 1
ATOM 786 N N . ILE A 1 100 ? 6.753 31.966 -2.195 1.00 44.56 100 ILE A N 1
ATOM 787 C CA . ILE A 1 100 ? 8.015 32.599 -2.635 1.00 44.56 100 ILE A CA 1
ATOM 788 C C . ILE A 1 100 ? 9.172 31.909 -1.912 1.00 44.56 100 ILE A C 1
ATOM 790 O O . ILE A 1 100 ? 9.013 31.665 -0.696 1.00 44.56 100 ILE A O 1
#

Sequence (100 aa):
MSKYQFTESDIYLPGTDIPKNRLGIETPDLLHEVEGTLLQQAYTRFITELDPSVHFDENYFKALHRDTYESLHNPQKSKAGGGGEVMRMCATKTPACCLI

Radius of gyration: 17.89 Å; chains: 1; bounding box: 47×42×36 Å

InterPro domains:
  IPR036597 Fido-like domain superfamily [G3DSA:1.10.3290.10] (3-81)

Foldseek 3Di:
DDPDDPPQDPQADPPDPHGDWPVPDPDPVVVVVVLVVLVVVLVVVCVVPPDPPDDPDPVVVVVSVCVSCVNIDPDDPDPPDDDDDDDDDPPPDDDDDDDD